Protein AF-A0A8T5YNE9-F1 (afdb_monomer_lite)

Secondary structure (DSSP, 8-state):
--SPPPPPSS-HHHHHHHHHHHHHHH-SS-EEEE-SSHHHHHHHHHHHHHHHHTT---EEEE--S--

Radius of gyration: 15.08 Å; chains: 1; bounding box: 36×41×32 Å

Sequence (67 aa):
MSIYKIPLPLNILEAAKERITWTLNTLPRVCVSFSGGKDSGLMLHLTAELARQMGKKICVLFIDWEA

pLDDT: mean 94.72, std 7.64, range [59.03, 98.69]

Foldseek 3Di:
DDPDDDDDPDDPLRVLLVVLLCCQVPDPAAEQEAAVDPVSVVNCVSNVVSCVVVVHDYHYDYDDPPD

Structure (mmCIF, N/CA/C/O backbone):
data_AF-A0A8T5YNE9-F1
#
_entry.id   AF-A0A8T5YNE9-F1
#
loop_
_atom_site.group_PDB
_atom_site.id
_atom_site.type_symbol
_atom_site.label_atom_id
_atom_site.label_alt_id
_atom_site.label_comp_id
_atom_site.label_asym_id
_atom_site.label_entity_id
_atom_site.label_seq_id
_atom_site.pdbx_PDB_ins_code
_atom_site.Cartn_x
_atom_site.Cartn_y
_atom_site.Cartn_z
_atom_site.occupancy
_atom_site.B_iso_or_equiv
_atom_site.auth_seq_id
_atom_site.auth_comp_id
_atom_site.auth_asym_id
_atom_site.auth_atom_id
_atom_site.pdbx_PDB_model_num
ATOM 1 N N . MET A 1 1 ? 16.532 25.34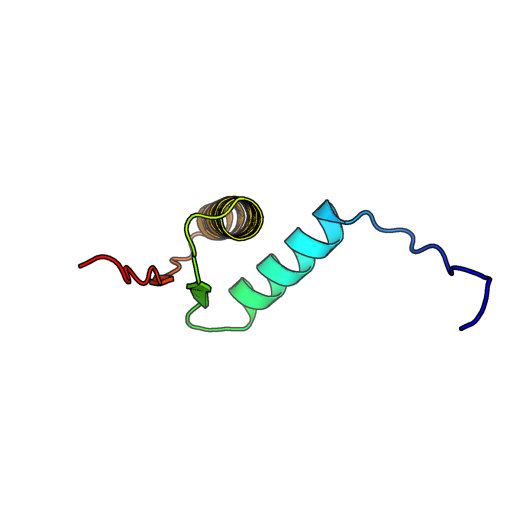1 -12.542 1.00 60.94 1 MET A N 1
ATOM 2 C CA . MET A 1 1 ? 16.152 24.739 -11.243 1.00 60.94 1 MET A CA 1
ATOM 3 C C . MET A 1 1 ? 17.020 25.366 -10.168 1.00 60.94 1 MET A C 1
ATOM 5 O O . MET A 1 1 ? 18.216 25.478 -10.396 1.00 60.94 1 MET A O 1
ATOM 9 N N . SER A 1 2 ? 16.435 25.824 -9.056 1.00 73.75 2 SER A N 1
ATOM 10 C CA . SER A 1 2 ? 17.218 26.308 -7.909 1.00 73.75 2 SER A CA 1
ATOM 11 C C . SER A 1 2 ? 18.162 25.204 -7.427 1.00 73.75 2 SER A C 1
ATOM 13 O O . SER A 1 2 ? 17.760 24.045 -7.342 1.00 73.75 2 SER A O 1
ATOM 15 N N . ILE A 1 3 ? 19.410 25.565 -7.134 1.00 82.69 3 ILE A N 1
ATOM 16 C CA . ILE A 1 3 ? 20.453 24.645 -6.654 1.00 82.69 3 ILE A CA 1
ATOM 17 C C . ILE A 1 3 ? 20.237 24.314 -5.161 1.00 82.69 3 ILE A C 1
ATOM 19 O O . ILE A 1 3 ? 20.754 23.325 -4.647 1.00 82.69 3 ILE A O 1
ATOM 23 N N . TYR A 1 4 ? 19.428 25.114 -4.461 1.00 86.19 4 TYR A N 1
ATOM 24 C CA . TYR A 1 4 ? 19.156 24.962 -3.036 1.00 86.19 4 TYR A CA 1
ATOM 25 C C . TYR A 1 4 ? 17.935 24.069 -2.800 1.00 86.19 4 TYR A C 1
ATOM 27 O O . TYR A 1 4 ? 16.828 24.378 -3.245 1.00 86.19 4 TYR A O 1
ATOM 35 N N . LYS A 1 5 ? 18.137 22.965 -2.070 1.00 86.56 5 LYS A N 1
ATOM 36 C CA . LYS A 1 5 ? 17.055 22.113 -1.559 1.00 86.56 5 LYS A CA 1
ATOM 37 C C . LYS A 1 5 ? 16.580 22.653 -0.212 1.00 86.56 5 LYS A C 1
ATOM 39 O O . LYS A 1 5 ? 17.402 22.947 0.650 1.00 86.56 5 LYS A O 1
ATOM 44 N N . ILE A 1 6 ? 15.266 22.740 -0.024 1.00 89.75 6 ILE A N 1
ATOM 45 C CA . ILE A 1 6 ? 14.660 23.095 1.264 1.00 89.75 6 ILE A CA 1
ATOM 46 C C . ILE A 1 6 ? 14.455 21.792 2.052 1.00 89.75 6 ILE A C 1
ATOM 48 O O . ILE A 1 6 ? 13.710 20.930 1.578 1.00 89.75 6 ILE A O 1
ATOM 52 N N . PRO A 1 7 ? 15.119 21.593 3.205 1.00 88.81 7 PRO A N 1
ATOM 53 C CA . PRO A 1 7 ? 14.905 20.404 4.018 1.00 88.81 7 PRO A CA 1
ATOM 54 C C . PRO A 1 7 ? 13.527 20.458 4.685 1.00 88.81 7 PRO A C 1
ATOM 56 O O . PRO A 1 7 ? 13.099 21.504 5.169 1.00 88.81 7 PRO A O 1
ATOM 59 N N . LEU A 1 8 ? 12.847 19.314 4.734 1.00 90.75 8 LEU A N 1
ATOM 60 C CA . LEU A 1 8 ? 11.614 19.144 5.500 1.00 90.75 8 LEU A CA 1
ATOM 61 C C . LEU A 1 8 ? 11.926 18.377 6.793 1.00 90.75 8 LEU A C 1
ATOM 63 O O . LEU A 1 8 ? 12.728 17.441 6.747 1.00 90.75 8 LEU A O 1
ATOM 67 N N . PRO A 1 9 ? 11.290 18.707 7.932 1.00 93.94 9 PRO A N 1
ATOM 68 C CA . PRO A 1 9 ? 11.477 18.002 9.202 1.00 93.94 9 PRO A CA 1
ATOM 69 C C . PRO A 1 9 ? 10.703 16.668 9.245 1.00 93.94 9 PRO A C 1
ATOM 71 O O . PRO A 1 9 ? 10.117 16.317 10.263 1.00 93.94 9 PRO A O 1
ATOM 74 N N . LEU A 1 10 ? 10.649 15.936 8.129 1.00 94.81 10 LEU A N 1
ATOM 75 C CA . LEU A 1 10 ? 9.864 14.714 7.975 1.00 94.81 10 LEU A CA 1
ATOM 76 C C . LEU A 1 10 ? 10.592 13.744 7.046 1.00 94.81 10 LEU A C 1
ATOM 78 O O . LEU A 1 10 ? 11.035 14.123 5.960 1.00 94.81 10 LEU A O 1
ATOM 82 N N . ASN A 1 11 ? 10.706 12.483 7.464 1.00 95.94 11 ASN A N 1
ATOM 83 C CA . ASN A 1 11 ? 11.277 11.448 6.610 1.00 95.94 11 ASN A CA 1
ATOM 84 C C . ASN A 1 11 ? 10.216 10.866 5.656 1.00 95.94 11 ASN A C 1
ATOM 86 O O . ASN A 1 11 ? 9.010 11.024 5.841 1.00 95.94 11 ASN A O 1
ATOM 90 N N . ILE A 1 12 ? 10.682 10.179 4.614 1.00 95.81 12 ILE A N 1
ATOM 91 C CA . ILE A 1 12 ? 9.823 9.681 3.531 1.00 95.81 12 ILE A CA 1
ATOM 92 C C . ILE A 1 12 ? 8.798 8.654 4.035 1.00 95.81 12 ILE A C 1
ATOM 94 O O . ILE A 1 12 ? 7.659 8.663 3.566 1.00 95.81 12 ILE A O 1
ATOM 98 N N . LEU A 1 13 ? 9.189 7.789 4.976 1.00 97.12 13 LEU A N 1
ATOM 99 C CA . LEU A 1 13 ? 8.321 6.743 5.515 1.00 97.12 13 LEU A CA 1
ATOM 100 C C . LEU A 1 13 ? 7.152 7.350 6.292 1.00 97.12 13 LEU A C 1
ATOM 102 O O . LEU A 1 13 ? 6.004 6.991 6.037 1.00 97.12 13 LEU A O 1
ATOM 106 N N . GLU A 1 14 ? 7.434 8.303 7.176 1.00 97.12 14 GLU A N 1
ATOM 107 C CA . GLU A 1 14 ? 6.399 8.986 7.956 1.00 97.12 14 GLU A CA 1
ATOM 108 C C . GLU A 1 14 ? 5.459 9.773 7.038 1.00 97.12 14 GLU A C 1
ATOM 110 O O . GLU A 1 14 ? 4.244 9.595 7.099 1.00 97.12 14 GLU A O 1
ATOM 115 N N . ALA A 1 15 ? 6.003 10.509 6.063 1.00 97.50 15 ALA A N 1
ATOM 116 C CA . ALA A 1 15 ? 5.192 11.214 5.072 1.00 97.50 15 ALA A CA 1
ATOM 117 C C . ALA A 1 15 ? 4.287 10.269 4.254 1.00 97.50 15 ALA A C 1
ATOM 119 O O . ALA A 1 15 ? 3.174 10.634 3.868 1.00 97.50 15 ALA A O 1
ATOM 120 N N . ALA A 1 16 ? 4.755 9.056 3.943 1.00 98.06 16 ALA A N 1
ATOM 121 C CA . ALA A 1 16 ? 3.956 8.056 3.241 1.00 98.06 16 ALA A CA 1
ATOM 122 C C . ALA A 1 16 ? 2.824 7.512 4.125 1.00 98.06 16 ALA A C 1
ATOM 124 O O . ALA A 1 16 ? 1.680 7.445 3.669 1.00 98.06 16 ALA A O 1
ATOM 125 N N . LYS A 1 17 ? 3.114 7.188 5.390 1.00 98.25 17 LYS A N 1
ATOM 126 C CA . LYS A 1 17 ? 2.116 6.724 6.365 1.00 98.25 17 LYS A CA 1
ATOM 127 C C . LYS A 1 17 ? 1.042 7.774 6.639 1.00 98.25 17 LYS A C 1
ATOM 129 O O . LYS A 1 17 ? -0.135 7.419 6.710 1.00 98.25 17 LYS A O 1
ATOM 134 N N . GLU A 1 18 ? 1.410 9.052 6.724 1.00 98.31 18 GLU A N 1
ATOM 135 C CA . GLU A 1 18 ? 0.460 10.162 6.870 1.00 98.31 18 GLU A CA 1
ATOM 136 C C . GLU A 1 18 ? -0.513 10.228 5.687 1.00 98.31 18 GLU A C 1
ATOM 138 O O . GLU A 1 18 ? -1.729 10.264 5.882 1.00 98.31 18 GLU A O 1
ATOM 143 N N . ARG A 1 19 ? -0.003 10.154 4.448 1.00 98.50 19 ARG A N 1
ATOM 144 C CA . ARG A 1 19 ? -0.842 10.158 3.236 1.00 98.50 19 ARG A CA 1
ATOM 145 C C . ARG A 1 19 ? -1.772 8.950 3.161 1.00 98.50 19 ARG A C 1
ATOM 147 O O . ARG A 1 19 ? -2.942 9.098 2.803 1.00 98.50 19 ARG A O 1
ATOM 154 N N . ILE A 1 20 ? -1.278 7.764 3.510 1.00 98.62 20 ILE A N 1
ATOM 155 C CA . ILE A 1 20 ? -2.089 6.542 3.555 1.00 98.62 20 ILE A CA 1
ATOM 156 C C . ILE A 1 20 ? -3.190 6.674 4.609 1.00 98.62 20 ILE A C 1
ATOM 158 O O . ILE A 1 20 ? -4.356 6.441 4.302 1.00 98.62 20 ILE A O 1
ATOM 162 N N . THR A 1 21 ? -2.840 7.099 5.824 1.00 98.62 21 THR A N 1
ATOM 163 C CA . THR A 1 21 ? -3.791 7.294 6.928 1.00 98.62 21 THR A CA 1
ATOM 164 C C . THR A 1 21 ? -4.876 8.297 6.551 1.00 98.62 21 THR A C 1
ATOM 166 O O . THR A 1 21 ? -6.063 8.027 6.741 1.00 98.62 21 THR A O 1
ATOM 169 N N . TRP A 1 22 ? -4.494 9.428 5.953 1.00 98.69 22 TRP A N 1
ATOM 170 C CA . TRP A 1 22 ? -5.444 10.418 5.453 1.00 98.69 22 TRP A CA 1
ATOM 171 C C . TRP A 1 22 ? -6.388 9.815 4.407 1.00 98.69 22 TRP A C 1
ATOM 173 O O . TRP A 1 22 ? -7.603 9.981 4.508 1.00 98.69 22 TRP A O 1
ATOM 183 N N . THR A 1 23 ? -5.853 9.050 3.452 1.00 98.56 23 THR A N 1
ATOM 184 C CA . THR A 1 23 ? -6.640 8.391 2.397 1.00 98.56 23 THR A CA 1
ATOM 1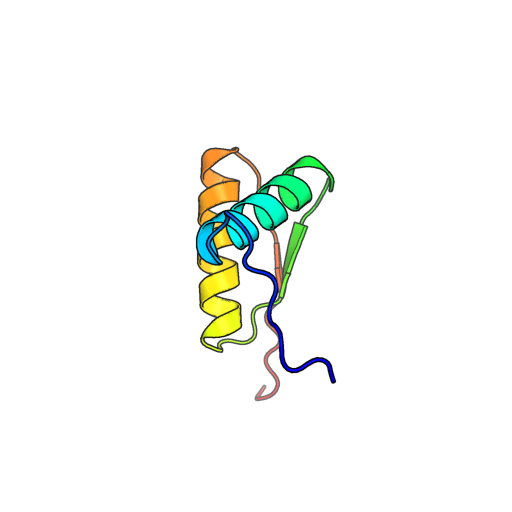85 C C . THR A 1 23 ? -7.639 7.395 2.989 1.00 98.56 23 THR A C 1
ATOM 187 O O . THR A 1 23 ? -8.822 7.431 2.652 1.00 98.56 23 THR A O 1
ATOM 190 N N . LEU A 1 24 ? -7.187 6.550 3.922 1.00 98.44 24 LEU A N 1
ATOM 191 C CA . LEU A 1 24 ? -8.016 5.566 4.619 1.00 98.44 24 LEU A CA 1
ATOM 192 C C . LEU A 1 24 ? -9.114 6.220 5.464 1.00 98.44 24 LEU A C 1
ATOM 194 O O . LEU A 1 24 ? -10.190 5.642 5.604 1.00 98.44 24 LEU A O 1
ATOM 198 N N . ASN A 1 25 ? -8.871 7.397 6.042 1.00 98.38 25 ASN A N 1
ATOM 199 C CA . ASN A 1 25 ? -9.861 8.131 6.834 1.00 98.38 25 ASN A CA 1
ATOM 200 C C . ASN A 1 25 ? -10.868 8.905 5.988 1.00 98.38 25 ASN A C 1
ATOM 202 O O . ASN A 1 25 ? -12.031 8.990 6.374 1.00 98.38 25 ASN A O 1
ATOM 206 N N . THR A 1 26 ? -10.430 9.441 4.853 1.00 98.56 26 THR A N 1
ATOM 207 C CA . THR A 1 26 ? -11.228 10.371 4.047 1.00 98.56 26 THR A CA 1
ATOM 208 C C . THR A 1 26 ? -12.116 9.647 3.042 1.00 98.56 26 THR A C 1
ATOM 210 O O . THR A 1 26 ? -13.227 10.095 2.765 1.00 98.56 26 THR A O 1
ATOM 213 N N . LEU A 1 27 ? -11.651 8.525 2.486 1.00 97.94 27 LEU A N 1
ATOM 214 C CA . LEU A 1 27 ? -12.374 7.813 1.438 1.00 97.94 27 LEU A CA 1
ATOM 215 C C . LEU A 1 27 ? -13.163 6.626 2.011 1.00 97.94 27 LEU A C 1
ATOM 217 O O . LEU A 1 27 ? -12.619 5.841 2.788 1.00 97.94 27 LEU A O 1
ATOM 221 N N . PRO A 1 28 ? -14.427 6.427 1.591 1.00 94.88 28 PRO A N 1
ATOM 222 C CA . PRO A 1 28 ? -15.250 5.322 2.085 1.00 94.88 28 PRO A CA 1
ATOM 223 C C . PRO A 1 28 ? -14.766 3.952 1.587 1.00 94.88 28 PRO A C 1
ATOM 225 O O . PRO A 1 28 ? -15.046 2.932 2.213 1.00 94.88 28 PRO A O 1
ATOM 228 N N . ARG A 1 29 ? -14.055 3.912 0.453 1.00 96.12 29 ARG A N 1
ATOM 229 C CA . ARG A 1 29 ? -13.437 2.711 -0.120 1.00 96.12 29 ARG A CA 1
ATOM 230 C C . ARG A 1 29 ? -12.087 3.074 -0.720 1.00 96.12 29 ARG A C 1
ATOM 232 O O . ARG A 1 29 ? -11.995 4.031 -1.483 1.00 96.12 29 ARG A O 1
ATOM 239 N N . VAL A 1 30 ? -11.066 2.286 -0.399 1.00 98.12 30 VAL A N 1
ATOM 240 C CA . VAL A 1 30 ? -9.698 2.467 -0.896 1.00 98.12 30 VAL A CA 1
ATOM 241 C C . VAL A 1 30 ? -9.276 1.213 -1.650 1.00 98.12 30 VAL A C 1
ATOM 243 O O . VAL A 1 30 ? -9.459 0.099 -1.157 1.00 98.12 30 VAL A O 1
ATOM 246 N N . CYS A 1 31 ? -8.715 1.401 -2.842 1.00 98.06 31 CYS A N 1
ATOM 247 C CA . CYS A 1 31 ? -8.148 0.336 -3.658 1.00 98.06 31 CYS A CA 1
ATOM 248 C C . CYS A 1 31 ? -6.663 0.609 -3.894 1.00 98.06 31 CYS A C 1
ATOM 250 O O . CYS A 1 31 ? -6.296 1.716 -4.286 1.00 98.06 31 CYS A O 1
ATOM 252 N N . VAL A 1 32 ? -5.818 -0.396 -3.679 1.00 98.19 32 VAL A N 1
ATOM 253 C CA . VAL A 1 32 ? -4.390 -0.341 -4.002 1.00 98.19 32 VAL A CA 1
ATOM 254 C C . VAL A 1 32 ? -4.178 -1.009 -5.354 1.00 98.19 32 VAL A C 1
ATOM 256 O O . VAL A 1 32 ? -4.489 -2.186 -5.512 1.00 98.19 32 VAL A O 1
ATOM 259 N N . SER A 1 33 ? -3.655 -0.262 -6.324 1.00 97.69 33 SER A N 1
ATOM 260 C CA . SER A 1 33 ? -3.178 -0.843 -7.581 1.00 97.69 33 SER A CA 1
ATOM 261 C C . SER A 1 33 ? -1.811 -1.482 -7.346 1.00 97.69 33 SER A C 1
ATOM 263 O O . SER A 1 33 ? -0.847 -0.795 -7.003 1.00 97.69 33 SER A O 1
ATOM 265 N N . PHE A 1 34 ? -1.748 -2.802 -7.470 1.00 97.44 34 PHE A N 1
ATOM 266 C CA . PHE A 1 34 ? -0.558 -3.611 -7.274 1.00 97.44 34 PHE A CA 1
ATOM 267 C C . PHE A 1 34 ? -0.101 -4.152 -8.628 1.00 97.44 34 PHE A C 1
ATOM 269 O O . PHE A 1 34 ? -0.874 -4.797 -9.327 1.00 97.44 34 PHE A O 1
ATOM 276 N N . SER A 1 35 ? 1.150 -3.885 -9.006 1.00 95.38 35 SER A N 1
ATOM 277 C CA . SER A 1 35 ? 1.714 -4.309 -10.294 1.00 95.38 35 SER A CA 1
ATOM 278 C C . SER A 1 35 ? 2.648 -5.514 -10.183 1.00 95.38 35 SER A C 1
ATOM 280 O O . SER A 1 35 ? 3.259 -5.899 -11.171 1.00 95.38 35 SER A O 1
ATOM 282 N N . GLY A 1 36 ? 2.844 -6.069 -8.983 1.00 94.62 36 GLY A N 1
ATOM 283 C CA . GLY A 1 36 ? 3.876 -7.084 -8.736 1.00 94.62 36 GLY A CA 1
ATOM 284 C C . GLY A 1 36 ? 5.290 -6.512 -8.557 1.00 94.62 36 GLY A C 1
ATOM 285 O O . GLY A 1 36 ? 6.191 -7.226 -8.127 1.00 94.62 36 GLY A O 1
ATOM 286 N N . GLY A 1 37 ? 5.502 -5.220 -8.829 1.00 95.94 37 GLY A N 1
ATOM 287 C CA . GLY A 1 37 ? 6.800 -4.561 -8.675 1.00 95.94 37 GLY A CA 1
ATOM 288 C C . GLY A 1 37 ? 7.094 -4.110 -7.241 1.00 95.94 37 GLY A C 1
ATOM 289 O O . GLY A 1 37 ? 6.180 -3.895 -6.440 1.00 95.94 37 GLY A O 1
ATOM 290 N N . LYS A 1 38 ? 8.378 -3.871 -6.945 1.00 97.44 38 LYS A N 1
ATOM 291 C CA . LYS A 1 38 ? 8.893 -3.450 -5.627 1.00 97.44 38 LYS A CA 1
ATOM 292 C C . LYS A 1 38 ? 8.125 -2.271 -5.017 1.00 97.44 38 LYS A C 1
ATOM 294 O O . LYS A 1 38 ? 7.709 -2.345 -3.864 1.00 97.44 38 LYS A O 1
ATOM 299 N N . ASP A 1 39 ? 7.934 -1.189 -5.770 1.00 96.88 39 ASP A N 1
ATOM 300 C CA . ASP A 1 39 ? 7.319 0.037 -5.242 1.00 96.88 39 ASP A CA 1
ATOM 301 C C . ASP A 1 39 ? 5.830 -0.169 -4.927 1.00 96.88 39 ASP A C 1
ATOM 303 O O . ASP A 1 39 ? 5.346 0.236 -3.869 1.00 96.88 39 ASP A O 1
ATOM 307 N N . SER A 1 40 ? 5.119 -0.88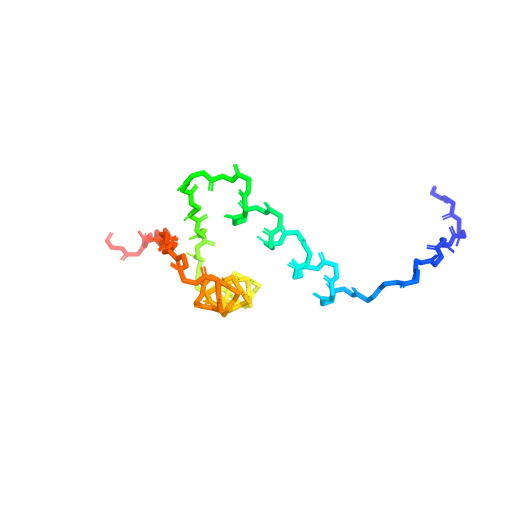8 -5.800 1.00 97.44 40 SER A N 1
ATOM 308 C CA . SER A 1 40 ? 3.720 -1.259 -5.567 1.00 97.44 40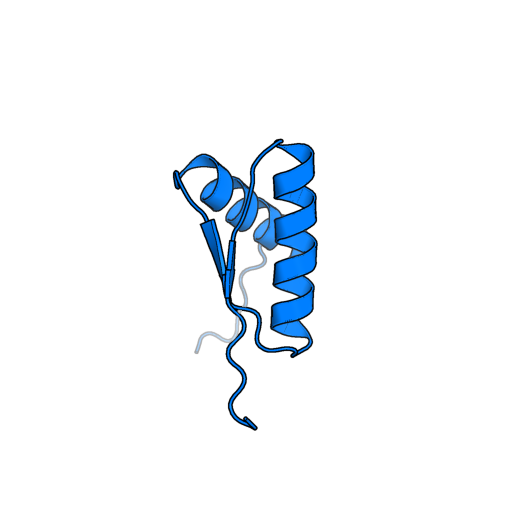 SER A CA 1
ATOM 309 C C . SER A 1 40 ? 3.565 -2.251 -4.406 1.00 97.44 40 SER A C 1
ATOM 311 O O . SER A 1 40 ? 2.601 -2.164 -3.649 1.00 97.44 40 SER A O 1
ATOM 313 N N . GLY A 1 41 ? 4.543 -3.143 -4.212 1.00 98.06 41 GLY A N 1
ATOM 314 C CA . GLY A 1 41 ? 4.604 -4.060 -3.076 1.00 98.06 41 GLY A CA 1
ATOM 315 C C . GLY A 1 41 ? 4.787 -3.319 -1.756 1.00 98.06 41 GLY A C 1
ATOM 316 O O . GLY A 1 41 ? 4.013 -3.534 -0.826 1.00 98.06 41 GLY A O 1
ATOM 317 N N . LEU A 1 42 ? 5.742 -2.384 -1.684 1.00 97.94 42 LEU A N 1
ATOM 318 C CA . LEU A 1 42 ? 5.926 -1.527 -0.508 1.00 97.94 42 LEU A CA 1
ATOM 319 C C . LEU A 1 42 ? 4.638 -0.759 -0.176 1.00 97.94 42 LEU A C 1
ATOM 321 O O . LEU A 1 42 ? 4.212 -0.739 0.979 1.00 97.94 42 LEU A O 1
ATOM 325 N N . MET A 1 43 ? 3.992 -0.172 -1.188 1.00 98.00 43 MET A N 1
ATOM 326 C CA . MET A 1 43 ? 2.735 0.555 -1.012 1.00 98.00 43 MET A CA 1
ATOM 327 C C . MET A 1 43 ? 1.616 -0.350 -0.485 1.00 98.00 43 MET A C 1
ATOM 329 O O . MET A 1 43 ? 0.905 0.033 0.449 1.00 98.00 43 MET A O 1
ATOM 333 N N . LEU A 1 44 ? 1.475 -1.558 -1.040 1.00 98.56 44 LEU A N 1
ATOM 334 C CA . LEU A 1 44 ? 0.505 -2.548 -0.575 1.00 98.56 44 LEU A CA 1
ATOM 335 C C . LEU A 1 44 ? 0.763 -2.942 0.882 1.00 98.56 44 LEU A C 1
ATOM 337 O O . LEU A 1 44 ? -0.176 -2.940 1.677 1.00 98.56 44 LEU A O 1
ATOM 341 N N . HIS A 1 45 ? 2.013 -3.224 1.252 1.00 98.38 45 HIS A N 1
ATOM 342 C CA . HIS A 1 45 ? 2.373 -3.600 2.618 1.00 98.38 45 HIS A CA 1
ATOM 343 C C . HIS A 1 45 ? 2.053 -2.494 3.629 1.00 98.38 45 HIS A C 1
ATOM 345 O O . HIS A 1 45 ? 1.341 -2.763 4.598 1.00 98.38 45 HIS A O 1
ATOM 351 N N . LEU A 1 46 ? 2.497 -1.258 3.379 1.00 98.62 46 LEU A N 1
ATOM 352 C CA . LEU A 1 46 ? 2.232 -0.119 4.268 1.00 98.62 46 LEU A CA 1
ATOM 353 C C . LEU A 1 46 ? 0.730 0.174 4.387 1.00 98.62 46 LEU A C 1
ATOM 355 O O . LEU A 1 46 ? 0.221 0.416 5.481 1.00 98.62 46 LEU A O 1
ATOM 359 N N . THR A 1 47 ? 0.002 0.117 3.269 1.00 98.69 47 THR A N 1
ATOM 360 C CA . THR A 1 47 ? -1.444 0.379 3.261 1.00 98.69 47 THR A CA 1
ATOM 361 C C . THR A 1 47 ? -2.216 -0.706 3.992 1.00 98.69 47 THR A C 1
ATOM 363 O O . THR A 1 47 ? -3.107 -0.394 4.780 1.00 98.69 47 THR A O 1
ATOM 366 N N . ALA A 1 48 ? -1.868 -1.975 3.778 1.00 98.50 48 ALA A N 1
ATOM 367 C CA . ALA A 1 48 ? -2.501 -3.094 4.462 1.00 98.50 48 ALA A CA 1
ATOM 368 C C . ALA A 1 48 ? -2.216 -3.080 5.971 1.00 98.50 48 ALA A C 1
ATOM 370 O O . ALA A 1 48 ? -3.105 -3.404 6.753 1.00 98.50 48 ALA A O 1
ATOM 371 N N . GLU A 1 49 ? -1.008 -2.699 6.393 1.00 98.69 49 GLU A N 1
ATOM 372 C CA . GLU A 1 49 ? -0.657 -2.559 7.809 1.00 98.69 49 GLU A CA 1
ATOM 373 C C . GLU A 1 49 ? -1.526 -1.503 8.504 1.00 98.69 49 GLU A C 1
ATOM 375 O O . GLU A 1 49 ? -2.226 -1.824 9.466 1.00 98.69 49 GLU A O 1
ATOM 380 N N . LEU A 1 50 ? -1.553 -0.277 7.972 1.00 98.69 50 LEU A N 1
ATOM 381 C CA . LEU A 1 50 ? -2.347 0.821 8.529 1.00 98.69 50 LEU A CA 1
ATOM 382 C C . LEU A 1 50 ? -3.850 0.520 8.484 1.00 98.69 50 LEU A C 1
ATOM 384 O O . LEU A 1 50 ? -4.558 0.731 9.467 1.00 98.69 50 LEU A O 1
ATOM 388 N N . ALA A 1 51 ? -4.348 -0.052 7.384 1.00 98.50 51 ALA A N 1
ATOM 389 C CA . ALA A 1 51 ? -5.751 -0.443 7.277 1.00 98.50 51 ALA A CA 1
ATOM 390 C C . ALA A 1 51 ? -6.142 -1.484 8.338 1.00 98.50 51 ALA A C 1
ATOM 392 O O . ALA A 1 51 ? -7.190 -1.334 8.967 1.00 98.50 51 ALA A O 1
ATOM 393 N N . ARG A 1 52 ? -5.290 -2.489 8.601 1.00 98.44 52 ARG A N 1
ATOM 394 C CA . ARG A 1 52 ? -5.520 -3.478 9.670 1.00 98.44 52 ARG A CA 1
ATOM 395 C C . ARG A 1 52 ? -5.540 -2.831 11.050 1.00 98.44 52 ARG A C 1
ATOM 397 O O . ARG A 1 52 ? -6.452 -3.122 11.817 1.00 98.44 52 ARG A O 1
ATOM 404 N N . GLN A 1 53 ? -4.589 -1.944 11.349 1.00 98.25 53 GLN A N 1
ATOM 405 C CA . GLN A 1 53 ? -4.546 -1.212 12.625 1.00 98.25 53 GLN A CA 1
ATOM 406 C C . GLN A 1 53 ? -5.818 -0.379 12.851 1.00 98.25 53 GLN A C 1
ATOM 408 O O . GLN A 1 53 ? -6.301 -0.275 13.973 1.00 98.25 53 GLN A O 1
ATOM 413 N N . MET A 1 54 ? -6.394 0.166 11.778 1.00 97.81 54 MET A N 1
ATOM 414 C CA . MET A 1 54 ? -7.613 0.978 11.811 1.00 97.81 54 MET A CA 1
ATOM 415 C C . MET A 1 54 ? -8.910 0.161 11.669 1.00 97.81 54 MET A C 1
ATOM 417 O O . MET A 1 54 ? -9.991 0.746 11.603 1.00 97.81 54 MET A O 1
ATOM 421 N N . GLY A 1 55 ? -8.833 -1.171 11.558 1.00 97.81 55 GLY A N 1
ATOM 422 C CA . GLY A 1 55 ? -10.000 -2.034 11.333 1.00 97.81 55 GLY A CA 1
ATOM 423 C C . GLY A 1 55 ? -10.709 -1.802 9.990 1.00 97.81 55 GLY A C 1
ATOM 424 O O . GLY A 1 55 ? -11.890 -2.119 9.849 1.00 97.81 55 GLY A O 1
ATOM 425 N N . LYS A 1 56 ? -10.016 -1.235 8.995 1.00 97.44 56 LYS A N 1
ATOM 426 C CA . LYS A 1 56 ? -10.557 -0.931 7.665 1.00 97.44 56 LYS A CA 1
ATOM 427 C C . LYS A 1 56 ? -10.188 -2.013 6.653 1.00 97.44 56 LYS A C 1
ATOM 429 O O . LYS A 1 56 ? -9.106 -2.594 6.691 1.00 97.44 56 LYS A O 1
ATOM 434 N N . LYS A 1 57 ? -11.091 -2.259 5.702 1.00 97.44 57 LYS A N 1
ATOM 435 C CA . LYS A 1 57 ? -10.830 -3.121 4.541 1.00 97.44 57 LYS A CA 1
ATOM 436 C C . LYS A 1 57 ? -10.345 -2.279 3.363 1.00 97.44 57 LYS A C 1
ATOM 438 O O . LYS A 1 57 ? -10.841 -1.176 3.147 1.00 97.44 57 LYS A O 1
ATOM 443 N N . ILE A 1 58 ? -9.421 -2.838 2.588 1.00 98.31 58 ILE A N 1
ATOM 444 C CA . ILE A 1 58 ? -8.958 -2.280 1.314 1.00 98.31 58 ILE A CA 1
ATOM 445 C C . ILE A 1 58 ? -9.206 -3.287 0.195 1.00 98.31 58 ILE A C 1
ATOM 447 O O . ILE A 1 58 ? -9.205 -4.496 0.427 1.00 98.31 58 ILE A O 1
ATOM 451 N N . CYS A 1 59 ? -9.404 -2.784 -1.016 1.00 98.31 59 CYS A N 1
ATOM 452 C CA . CYS A 1 59 ? -9.376 -3.584 -2.233 1.00 98.31 59 CYS A CA 1
ATOM 453 C C . CYS A 1 59 ? -7.955 -3.595 -2.809 1.00 98.31 59 CYS A C 1
ATOM 455 O O . CYS A 1 59 ? -7.191 -2.649 -2.605 1.00 98.31 59 CYS A O 1
ATOM 457 N N . VAL A 1 60 ? -7.611 -4.643 -3.552 1.00 98.00 60 VAL A N 1
ATOM 458 C CA . VAL A 1 60 ? -6.361 -4.718 -4.314 1.00 98.00 60 VAL A CA 1
ATOM 459 C C . VAL A 1 60 ? -6.719 -4.996 -5.766 1.00 98.00 60 VAL A C 1
ATOM 461 O O . VAL A 1 60 ? -7.476 -5.924 -6.041 1.00 98.00 60 VAL A O 1
ATOM 464 N N . LEU A 1 61 ? -6.199 -4.174 -6.674 1.00 97.62 61 LEU A N 1
ATOM 465 C CA . LEU A 1 61 ? -6.298 -4.370 -8.114 1.00 97.62 61 LEU A CA 1
ATOM 466 C C . LEU A 1 61 ? -4.956 -4.900 -8.607 1.00 97.62 61 LEU A C 1
ATOM 468 O O . LEU A 1 61 ? -3.946 -4.223 -8.450 1.00 97.62 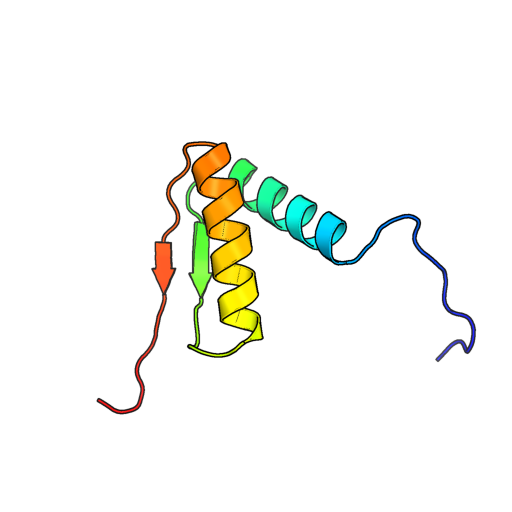61 LEU A O 1
ATOM 472 N N . PHE A 1 62 ? -4.964 -6.080 -9.213 1.00 96.06 62 PHE A N 1
ATOM 473 C CA . PHE A 1 62 ? -3.827 -6.656 -9.922 1.00 96.06 62 PHE A CA 1
ATOM 474 C C . PHE A 1 62 ? -4.293 -6.991 -11.339 1.00 96.06 62 PHE A C 1
ATOM 476 O O . PHE A 1 62 ? -5.360 -7.585 -11.498 1.00 96.06 62 PHE A O 1
ATOM 483 N N . ILE A 1 63 ? -3.541 -6.554 -12.349 1.00 94.88 63 ILE A N 1
ATOM 484 C CA . ILE A 1 63 ? -3.856 -6.794 -13.760 1.00 94.88 63 ILE A CA 1
ATOM 485 C C . ILE A 1 63 ? -2.771 -7.702 -14.316 1.00 94.88 63 ILE A C 1
ATOM 487 O O . ILE A 1 63 ? -1.613 -7.295 -14.399 1.00 94.88 63 ILE A O 1
ATOM 491 N N . ASP A 1 64 ? -3.174 -8.912 -14.683 1.00 91.75 64 ASP A N 1
ATOM 492 C CA . ASP A 1 64 ? -2.333 -9.849 -15.411 1.00 91.75 64 ASP A CA 1
ATOM 493 C C . ASP A 1 64 ? -2.478 -9.589 -16.915 1.00 91.75 64 ASP A C 1
ATOM 495 O O . ASP A 1 64 ? -3.593 -9.548 -17.437 1.00 91.75 64 ASP A O 1
ATOM 499 N N . TRP A 1 65 ? -1.352 -9.356 -17.585 1.00 87.94 65 TRP A N 1
ATOM 500 C CA . TRP A 1 65 ? -1.284 -9.113 -19.028 1.00 87.94 65 TRP A CA 1
ATOM 501 C 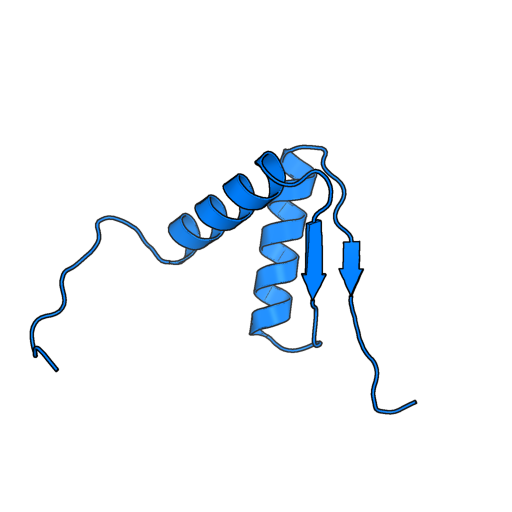C . TRP A 1 65 ? -0.750 -10.324 -19.804 1.00 87.94 65 TRP A C 1
ATOM 503 O O . TRP A 1 65 ? -0.713 -10.269 -21.030 1.00 87.94 65 TRP A O 1
ATOM 513 N N . GLU A 1 66 ? -0.321 -11.387 -19.117 1.00 83.62 66 GLU A N 1
ATOM 514 C CA . GLU A 1 66 ? 0.288 -12.585 -19.714 1.00 83.62 66 GLU A CA 1
ATOM 515 C C . GLU A 1 66 ? -0.704 -13.760 -19.855 1.00 83.62 66 GLU A C 1
ATOM 517 O O . GLU A 1 66 ? -0.295 -14.866 -20.209 1.00 83.62 66 GLU A O 1
ATOM 522 N N . ALA A 1 67 ? -1.996 -13.516 -19.596 1.00 59.03 67 ALA A N 1
ATOM 523 C CA . ALA A 1 67 ? -3.085 -14.494 -19.700 1.00 59.03 67 ALA A CA 1
ATOM 524 C C . ALA A 1 67 ? -3.616 -14.698 -21.131 1.00 59.03 67 ALA A C 1
ATOM 526 O O . ALA A 1 67 ? -3.717 -13.704 -21.889 1.00 59.03 67 ALA A O 1
#

InterPro domains:
  IPR014729 Rossmann-like alpha/beta/alpha sandwich fold [G3DSA:3.40.50.620] (10-67)

Organism: Escherichia coli (NCBI:txid562)